Protein AF-A0A821Z6J6-F1 (afdb_monomer_lite)

pLDDT: mean 94.19, std 6.42, range [54.16, 97.69]

Secondary structure (DSSP, 8-state):
-HHHHHHHTT--TT-B-TTS-BHHHHHHHTT-HHHHHHHHHTT--TTPPPTTT---HHHHHHHH-

Structure (mmCIF, N/CA/C/O backbone):
data_AF-A0A821Z6J6-F1
#
_entry.id   AF-A0A821Z6J6-F1
#
loop_
_atom_site.group_PDB
_atom_site.id
_atom_site.type_symbol
_atom_site.label_atom_id
_atom_site.label_alt_id
_atom_site.label_comp_id
_atom_site.label_asym_id
_atom_site.label_entity_id
_atom_site.label_seq_id
_atom_site.pdbx_PDB_ins_code
_atom_site.Cartn_x
_atom_site.Cartn_y
_atom_site.Cartn_z
_atom_site.occupancy
_atom_site.B_iso_or_equiv
_atom_site.auth_seq_id
_atom_site.auth_comp_id
_atom_site.auth_asym_id
_atom_site.auth_atom_id
_atom_site.pdbx_PDB_model_num
ATOM 1 N N . GLU A 1 1 ? -14.927 2.922 -1.333 1.00 76.81 1 GLU A N 1
ATOM 2 C CA . GLU A 1 1 ? -15.959 2.047 -0.736 1.00 76.81 1 GLU A CA 1
ATOM 3 C C . GLU A 1 1 ? -15.537 0.579 -0.726 1.00 76.81 1 GLU A C 1
ATOM 5 O O . GLU A 1 1 ? -15.404 0.011 0.349 1.00 76.81 1 GLU A O 1
ATOM 10 N N . LEU A 1 2 ? -15.194 -0.004 -1.881 1.00 92.81 2 LEU A N 1
ATOM 11 C CA . LEU A 1 2 ? -14.827 -1.425 -1.983 1.00 92.81 2 LEU A CA 1
ATOM 12 C C . LEU A 1 2 ? -13.599 -1.834 -1.141 1.00 92.81 2 LEU A C 1
ATOM 14 O O . LEU A 1 2 ? -13.608 -2.889 -0.519 1.00 92.81 2 LEU A O 1
ATOM 18 N N . VAL A 1 3 ? -12.574 -0.974 -1.052 1.00 93.31 3 VAL A N 1
ATOM 19 C CA . VAL A 1 3 ? -11.383 -1.220 -0.210 1.00 93.31 3 VAL A CA 1
ATOM 20 C C . VAL A 1 3 ? -11.761 -1.412 1.262 1.00 93.31 3 VAL A C 1
ATOM 22 O O . VAL A 1 3 ? -11.286 -2.345 1.898 1.00 93.31 3 VAL A O 1
ATOM 25 N N . LEU A 1 4 ? -12.660 -0.577 1.794 1.00 93.69 4 LEU A N 1
ATOM 26 C CA . LEU A 1 4 ? -13.098 -0.677 3.189 1.00 93.69 4 LEU A CA 1
ATOM 27 C C . LEU A 1 4 ? -13.875 -1.964 3.446 1.00 93.69 4 LEU A C 1
ATOM 29 O O . LEU A 1 4 ? -13.641 -2.616 4.457 1.00 93.69 4 LEU A O 1
ATOM 33 N N . LEU A 1 5 ? -14.747 -2.355 2.514 1.00 96.56 5 LEU A N 1
ATOM 34 C CA . LEU A 1 5 ? -15.479 -3.616 2.606 1.00 96.56 5 LEU A CA 1
ATOM 35 C C . LEU A 1 5 ? -14.521 -4.815 2.687 1.00 96.56 5 LEU A C 1
ATOM 37 O O . LEU A 1 5 ? -14.732 -5.711 3.498 1.00 96.56 5 LEU A O 1
ATOM 41 N N . LEU A 1 6 ? -13.460 -4.829 1.875 1.00 96.69 6 LEU A N 1
ATOM 42 C CA . LEU A 1 6 ? -12.467 -5.907 1.891 1.00 96.69 6 LEU A CA 1
ATOM 43 C C . LEU A 1 6 ? -11.669 -5.928 3.202 1.00 96.69 6 LEU A C 1
ATOM 45 O O . LEU A 1 6 ? -11.499 -6.993 3.795 1.00 96.69 6 LEU A O 1
ATOM 49 N N . LEU A 1 7 ? -11.240 -4.763 3.694 1.00 94.06 7 LEU A N 1
ATOM 50 C CA . LEU A 1 7 ? -10.531 -4.648 4.973 1.00 94.06 7 LEU A CA 1
ATOM 51 C C . LEU A 1 7 ? -11.401 -5.119 6.151 1.00 94.06 7 LEU A C 1
ATOM 53 O O . LEU A 1 7 ? -10.935 -5.879 6.996 1.00 94.06 7 LEU A O 1
ATOM 57 N N . GLN A 1 8 ? -12.691 -4.767 6.15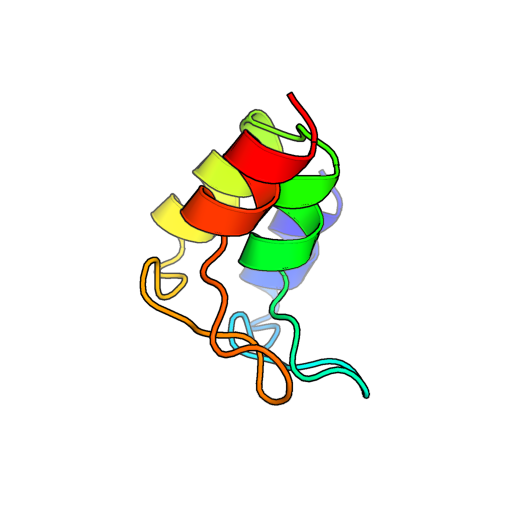9 1.00 95.31 8 GLN A N 1
ATOM 58 C CA . GLN A 1 8 ? -13.663 -5.234 7.159 1.00 95.31 8 GLN A CA 1
ATOM 59 C C . GLN A 1 8 ? -13.899 -6.749 7.127 1.00 95.31 8 GLN A C 1
ATOM 61 O O . GLN A 1 8 ? -14.346 -7.322 8.115 1.00 95.31 8 GLN A O 1
ATOM 66 N N . ARG A 1 9 ? -13.611 -7.409 6.002 1.00 96.88 9 ARG A N 1
ATOM 67 C CA . ARG A 1 9 ? -13.701 -8.867 5.843 1.00 96.88 9 ARG A CA 1
ATOM 68 C C . ARG A 1 9 ? -12.370 -9.575 6.102 1.00 96.88 9 ARG A C 1
ATOM 70 O O . ARG A 1 9 ? -12.196 -10.704 5.655 1.00 96.88 9 ARG A O 1
ATOM 77 N N . ASN A 1 10 ? -11.447 -8.924 6.815 1.00 93.12 10 ASN A N 1
ATOM 78 C CA . ASN A 1 10 ? -10.128 -9.456 7.162 1.00 93.12 10 ASN A CA 1
ATOM 79 C C . ASN A 1 10 ? -9.294 -9.851 5.930 1.00 93.12 10 ASN A C 1
ATOM 81 O O . ASN A 1 10 ? -8.528 -10.816 5.980 1.00 93.12 10 ASN A O 1
ATOM 85 N N . ALA A 1 11 ? -9.429 -9.116 4.819 1.00 96.25 11 ALA A N 1
ATOM 86 C CA . ALA A 1 11 ? -8.516 -9.274 3.694 1.00 96.25 11 ALA A CA 1
ATOM 87 C C . ALA A 1 11 ? -7.065 -9.074 4.161 1.00 96.25 11 ALA A C 1
ATOM 89 O O . ALA A 1 11 ? -6.775 -8.183 4.962 1.00 96.25 11 ALA A O 1
ATOM 90 N N . ASN A 1 12 ? -6.149 -9.899 3.652 1.00 96.62 12 ASN A N 1
ATOM 91 C CA . ASN A 1 12 ? -4.737 -9.789 3.996 1.00 96.62 12 ASN A CA 1
ATOM 92 C C . ASN A 1 12 ? -4.146 -8.501 3.399 1.00 96.62 12 ASN A C 1
ATOM 94 O O . ASN A 1 12 ? -3.857 -8.440 2.204 1.00 96.62 12 ASN A O 1
ATOM 98 N N . ILE A 1 13 ? -3.963 -7.488 4.246 1.00 96.12 13 ILE A N 1
ATOM 99 C CA . ILE A 1 13 ? -3.467 -6.165 3.855 1.00 96.12 13 ILE A CA 1
ATOM 100 C C . ILE A 1 13 ? -2.024 -6.201 3.322 1.00 96.12 13 ILE A C 1
ATOM 102 O O . ILE A 1 13 ? -1.683 -5.436 2.419 1.00 96.12 13 ILE A O 1
ATOM 106 N N . GLU A 1 14 ? -1.232 -7.166 3.797 1.00 96.62 14 GLU A N 1
ATOM 107 C CA . GLU A 1 14 ? 0.168 -7.398 3.421 1.00 96.62 14 GLU A CA 1
ATOM 108 C C . GLU A 1 14 ? 0.325 -8.429 2.296 1.00 96.62 14 GLU A C 1
ATOM 110 O O . GLU A 1 14 ? 1.433 -8.894 2.015 1.00 96.62 14 GLU A O 1
ATOM 115 N N . HIS A 1 15 ? -0.774 -8.816 1.639 1.00 97.19 15 HIS A N 1
ATOM 116 C CA . HIS A 1 15 ? -0.690 -9.672 0.464 1.00 97.19 15 HIS A CA 1
ATOM 117 C C . HIS A 1 15 ? 0.173 -9.016 -0.618 1.00 97.19 15 HIS A C 1
ATOM 119 O O . HIS A 1 15 ? 0.106 -7.807 -0.849 1.00 97.19 15 HIS A O 1
ATOM 125 N N . ARG A 1 16 ? 0.967 -9.846 -1.294 1.00 96.06 16 ARG A N 1
ATOM 126 C CA . ARG A 1 16 ? 1.898 -9.442 -2.341 1.00 96.06 16 ARG A CA 1
ATOM 127 C C . ARG A 1 16 ? 1.490 -10.062 -3.664 1.00 96.06 16 ARG A C 1
ATOM 129 O O . ARG A 1 16 ? 1.217 -11.259 -3.732 1.00 96.06 16 ARG A O 1
ATOM 136 N N . ASP A 1 17 ? 1.477 -9.246 -4.712 1.00 94.88 17 ASP A N 1
ATOM 137 C CA . ASP A 1 17 ? 1.287 -9.737 -6.072 1.00 94.88 17 ASP A CA 1
ATOM 138 C C . ASP A 1 17 ? 2.527 -10.504 -6.581 1.00 94.88 17 ASP A C 1
ATOM 140 O O . ASP A 1 17 ? 3.540 -10.642 -5.895 1.00 94.88 17 ASP A O 1
ATOM 144 N N . LYS A 1 18 ? 2.486 -10.975 -7.834 1.00 93.81 18 LYS A N 1
ATOM 145 C CA . LYS A 1 18 ? 3.607 -11.708 -8.457 1.00 93.81 18 LYS A CA 1
ATOM 146 C C . LYS A 1 18 ? 4.910 -10.903 -8.566 1.00 93.81 18 LYS A C 1
ATOM 148 O O . LYS A 1 18 ? 5.956 -11.489 -8.826 1.00 93.81 18 LYS A O 1
ATOM 153 N N . LYS A 1 19 ? 4.854 -9.574 -8.456 1.00 89.94 19 LYS A N 1
ATOM 154 C CA . LYS A 1 19 ? 6.017 -8.675 -8.488 1.00 89.94 19 LYS A CA 1
ATOM 155 C C . LYS A 1 19 ? 6.483 -8.299 -7.076 1.00 89.94 19 LYS A C 1
ATOM 157 O O . LYS A 1 19 ? 7.468 -7.571 -6.936 1.00 89.94 19 LYS A O 1
ATOM 162 N N . GLY A 1 20 ? 5.804 -8.800 -6.046 1.00 95.81 20 GLY A N 1
ATOM 163 C CA . GLY A 1 20 ? 6.083 -8.498 -4.653 1.00 95.81 20 GLY A CA 1
ATOM 164 C C . GLY A 1 20 ? 5.493 -7.169 -4.186 1.00 95.81 20 GLY A C 1
ATOM 165 O O . GLY A 1 20 ? 5.945 -6.655 -3.166 1.00 95.81 20 GLY A O 1
ATOM 166 N N . PHE A 1 21 ? 4.549 -6.574 -4.920 1.00 96.69 21 PHE A N 1
ATOM 167 C CA . PHE A 1 21 ? 3.911 -5.321 -4.524 1.00 96.69 21 PHE A CA 1
ATOM 168 C C . PHE A 1 21 ? 2.745 -5.573 -3.574 1.00 96.69 21 PHE A C 1
ATOM 170 O O . PHE A 1 21 ? 1.890 -6.420 -3.834 1.00 96.69 21 PHE A O 1
ATOM 177 N N . THR A 1 22 ? 2.709 -4.806 -2.486 1.00 97.62 22 THR A N 1
ATOM 178 C CA . THR A 1 22 ? 1.570 -4.760 -1.570 1.00 97.62 22 THR A CA 1
ATOM 179 C C . THR A 1 22 ? 0.483 -3.831 -2.099 1.00 97.62 22 THR A C 1
ATOM 181 O O . THR A 1 22 ? 0.718 -2.985 -2.969 1.00 97.62 22 THR A O 1
ATOM 184 N N . SER A 1 23 ? -0.710 -3.934 -1.514 1.00 96.94 23 SER A N 1
ATOM 185 C CA . SER A 1 23 ? -1.825 -3.016 -1.777 1.00 96.94 23 SER A CA 1
ATOM 186 C C . SER A 1 23 ? -1.425 -1.544 -1.594 1.00 96.94 23 SER A C 1
ATOM 188 O O . SER A 1 23 ? -1.860 -0.686 -2.362 1.00 96.94 23 SER A O 1
ATOM 190 N N . LEU A 1 24 ? -0.566 -1.257 -0.606 1.00 97.69 24 LEU A N 1
ATOM 191 C CA . LEU A 1 24 ? -0.065 0.089 -0.320 1.00 97.69 24 LEU A CA 1
ATOM 192 C C . LEU A 1 24 ? 0.840 0.611 -1.441 1.00 97.69 24 LEU A C 1
ATOM 194 O O . LEU A 1 24 ? 0.655 1.740 -1.891 1.00 97.69 24 LEU A O 1
ATOM 198 N N . ILE A 1 25 ? 1.772 -0.220 -1.924 1.00 96.88 25 ILE A N 1
ATOM 199 C CA . ILE A 1 25 ? 2.664 0.131 -3.037 1.00 96.88 25 ILE A CA 1
ATOM 200 C C . ILE A 1 25 ? 1.844 0.467 -4.287 1.00 96.88 25 ILE A C 1
ATOM 202 O O . ILE A 1 25 ? 2.032 1.527 -4.878 1.00 96.88 25 ILE A O 1
ATOM 206 N N . LEU A 1 26 ? 0.889 -0.393 -4.652 1.00 95.88 26 LEU A N 1
ATOM 207 C CA . LEU A 1 26 ? 0.048 -0.191 -5.835 1.00 95.88 26 LEU A CA 1
ATOM 208 C C . LEU A 1 26 ? -0.774 1.105 -5.747 1.00 95.88 26 LEU A C 1
ATOM 210 O O . LEU A 1 26 ? -0.845 1.857 -6.718 1.00 95.88 26 LEU A O 1
ATOM 214 N N . ALA A 1 27 ? -1.370 1.390 -4.584 1.00 96.00 27 ALA A N 1
ATOM 215 C CA . ALA A 1 27 ? -2.147 2.609 -4.370 1.00 96.00 27 ALA A CA 1
ATOM 216 C C . ALA A 1 27 ? -1.280 3.878 -4.428 1.00 96.00 27 ALA A C 1
ATOM 218 O O . ALA A 1 27 ? -1.718 4.885 -4.988 1.00 96.00 27 ALA A O 1
ATOM 219 N N . ALA A 1 28 ? -0.061 3.826 -3.884 1.00 96.12 28 ALA A N 1
ATOM 220 C CA . ALA A 1 28 ? 0.882 4.939 -3.906 1.00 96.12 28 ALA A CA 1
ATOM 221 C C . ALA A 1 28 ? 1.389 5.231 -5.326 1.00 96.12 28 ALA A C 1
ATOM 223 O O . ALA A 1 28 ? 1.335 6.377 -5.762 1.00 96.12 28 AL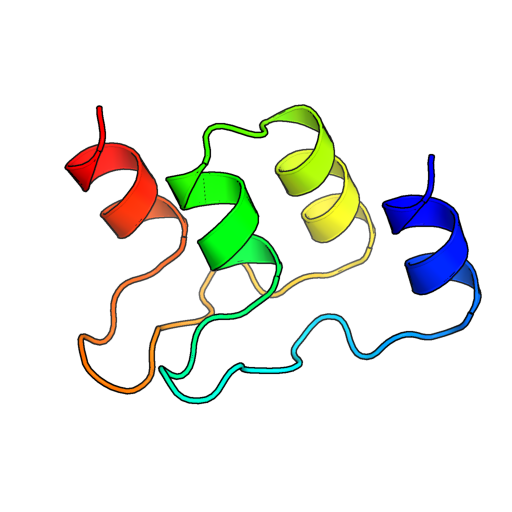A A O 1
ATOM 224 N N . THR A 1 29 ? 1.774 4.201 -6.090 1.00 94.56 29 THR A N 1
ATOM 225 C CA . THR A 1 29 ? 2.181 4.350 -7.500 1.00 94.56 29 THR A CA 1
ATOM 226 C C . THR A 1 29 ? 1.057 4.911 -8.377 1.00 94.56 29 THR A C 1
ATOM 228 O O . THR A 1 29 ? 1.322 5.653 -9.315 1.00 94.56 29 THR A O 1
ATOM 231 N N . ALA A 1 30 ? -0.205 4.592 -8.072 1.00 94.38 30 ALA A N 1
ATOM 232 C CA . ALA A 1 30 ? -1.368 5.129 -8.781 1.00 94.38 30 ALA A CA 1
ATOM 233 C C . ALA A 1 30 ? -1.814 6.530 -8.299 1.00 94.38 30 ALA A C 1
ATOM 235 O O . ALA A 1 30 ? -2.801 7.065 -8.806 1.00 94.38 30 ALA A O 1
ATOM 236 N N . GLY A 1 31 ? -1.149 7.118 -7.295 1.00 94.56 31 GLY A N 1
ATOM 237 C CA . GLY A 1 31 ? -1.512 8.424 -6.732 1.00 94.56 31 GLY A CA 1
ATOM 238 C C . GLY A 1 31 ? -2.837 8.435 -5.956 1.00 94.56 31 GLY A C 1
ATOM 239 O O . GLY A 1 31 ? -3.448 9.486 -5.761 1.00 94.56 31 GLY A O 1
ATOM 240 N N . HIS A 1 32 ? -3.333 7.279 -5.510 1.00 95.56 32 HIS A N 1
ATOM 241 C CA . HIS A 1 32 ? -4.620 7.157 -4.821 1.00 95.56 32 HIS A CA 1
ATOM 242 C C . HIS A 1 32 ? -4.509 7.487 -3.326 1.00 95.56 32 HIS A C 1
ATOM 244 O O . HIS A 1 32 ? -4.675 6.617 -2.467 1.00 95.56 32 HIS A O 1
ATOM 250 N N . ALA A 1 33 ? -4.275 8.763 -3.006 1.00 95.31 33 ALA A N 1
ATOM 251 C CA . ALA A 1 33 ? -4.033 9.246 -1.641 1.00 95.31 33 ALA A CA 1
ATOM 252 C C . ALA A 1 33 ? -5.092 8.788 -0.617 1.00 95.31 33 ALA A C 1
ATOM 254 O O . ALA A 1 33 ? -4.747 8.352 0.479 1.00 95.31 33 ALA A O 1
ATOM 255 N N . SER A 1 34 ? -6.381 8.804 -0.976 1.00 96.56 34 SER A N 1
ATOM 256 C CA . SER A 1 34 ? -7.454 8.353 -0.075 1.00 96.56 34 SER A CA 1
ATOM 257 C C . SER A 1 34 ? -7.380 6.857 0.246 1.00 96.56 34 SER A C 1
ATOM 259 O O . SER A 1 34 ? -7.715 6.451 1.355 1.00 96.56 34 SER A O 1
ATOM 261 N N . ILE A 1 35 ? -6.945 6.023 -0.705 1.00 96.75 35 ILE A N 1
ATOM 262 C CA . ILE A 1 35 ? -6.775 4.579 -0.489 1.00 96.75 35 ILE A CA 1
ATOM 263 C C . ILE A 1 35 ? -5.524 4.321 0.352 1.00 96.75 35 ILE A C 1
ATOM 265 O O . ILE A 1 35 ? -5.590 3.524 1.283 1.00 96.75 35 ILE A O 1
ATOM 269 N N . VAL A 1 36 ? -4.425 5.029 0.072 1.00 96.69 36 VAL A N 1
ATOM 270 C CA . VAL A 1 36 ? -3.193 4.982 0.877 1.00 96.69 36 VAL A CA 1
ATOM 271 C C . VAL A 1 36 ? -3.505 5.294 2.339 1.00 96.69 36 VAL A C 1
ATOM 273 O O . VAL A 1 36 ? -3.165 4.501 3.213 1.00 96.69 36 VAL A O 1
ATOM 276 N N . LEU A 1 37 ? -4.241 6.380 2.601 1.00 96.75 37 LEU A N 1
ATOM 277 C CA . LEU A 1 37 ? -4.653 6.748 3.955 1.00 96.75 37 LEU A CA 1
ATOM 278 C C . LEU A 1 37 ? -5.460 5.628 4.624 1.00 96.75 37 LEU A C 1
ATOM 280 O O . LEU A 1 37 ? -5.134 5.222 5.734 1.00 96.75 37 LEU A O 1
ATOM 284 N N . ARG A 1 38 ? -6.464 5.068 3.934 1.00 96.69 38 ARG A N 1
ATOM 285 C CA . ARG A 1 38 ? -7.275 3.971 4.487 1.00 96.69 38 ARG A CA 1
ATOM 286 C C . ARG A 1 38 ? -6.462 2.722 4.811 1.00 96.69 38 ARG A C 1
ATOM 288 O O . ARG A 1 38 ? -6.740 2.085 5.822 1.00 96.69 38 ARG A O 1
ATOM 295 N N . LEU A 1 39 ? -5.494 2.359 3.973 1.00 96.94 39 LEU A N 1
ATOM 296 C CA . LEU A 1 39 ? -4.627 1.204 4.215 1.00 96.94 39 LEU A CA 1
ATOM 297 C C . LEU A 1 39 ? -3.726 1.435 5.436 1.00 96.94 39 LEU A C 1
ATOM 299 O O . LEU A 1 39 ? -3.620 0.552 6.283 1.00 96.94 39 LEU A O 1
ATOM 303 N N . ILE A 1 40 ? -3.148 2.632 5.573 1.00 96.56 40 ILE A N 1
ATOM 304 C CA . ILE A 1 40 ? -2.326 3.008 6.735 1.00 96.56 40 ILE A CA 1
ATOM 305 C C . ILE A 1 40 ? -3.162 2.993 8.023 1.00 96.56 40 ILE A C 1
ATOM 307 O O . ILE A 1 40 ? -2.738 2.410 9.017 1.00 96.56 40 ILE A O 1
ATOM 311 N N . GLU A 1 41 ? -4.380 3.546 7.999 1.00 96.19 41 GLU A N 1
ATOM 312 C CA . GLU A 1 41 ? -5.319 3.513 9.135 1.00 96.19 41 GLU A CA 1
ATOM 313 C C . GLU A 1 41 ? -5.657 2.084 9.598 1.00 96.19 41 GLU A C 1
ATOM 315 O O . GLU A 1 41 ? -5.961 1.875 10.769 1.00 96.19 41 GLU A O 1
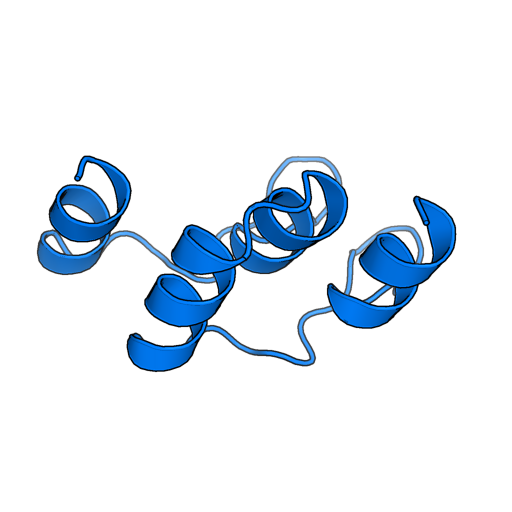ATOM 320 N N . HIS A 1 42 ? -5.601 1.099 8.694 1.00 96.06 42 HIS A N 1
ATOM 321 C CA . HIS A 1 42 ? -5.865 -0.314 8.993 1.00 96.06 42 HIS A CA 1
ATOM 322 C C . HIS A 1 42 ? -4.585 -1.126 9.258 1.00 96.06 42 HIS A C 1
ATOM 324 O O . HIS A 1 42 ? -4.642 -2.354 9.309 1.00 96.06 42 HIS A O 1
ATOM 330 N N . GLY A 1 43 ? -3.443 -0.460 9.454 1.00 95.88 43 GLY A N 1
ATOM 331 C CA . GLY A 1 43 ? -2.197 -1.096 9.880 1.00 95.88 43 GLY A CA 1
ATOM 332 C C . GLY A 1 43 ? -1.339 -1.668 8.753 1.00 95.88 43 GLY A C 1
ATOM 333 O O . GLY A 1 43 ? -0.540 -2.563 9.016 1.00 95.88 43 GLY A O 1
ATOM 334 N N . ALA A 1 44 ? -1.485 -1.175 7.517 1.00 97.56 44 ALA A N 1
ATOM 335 C CA . ALA A 1 44 ? -0.563 -1.533 6.441 1.00 97.56 44 ALA A CA 1
ATOM 336 C C . ALA A 1 44 ? 0.878 -1.143 6.806 1.00 97.56 44 ALA A C 1
ATOM 338 O O . ALA A 1 44 ? 1.129 -0.042 7.305 1.00 97.56 44 ALA A O 1
ATOM 339 N N . ASN A 1 45 ? 1.837 -2.016 6.510 1.00 97.69 45 ASN A N 1
ATOM 340 C CA . ASN A 1 45 ? 3.248 -1.745 6.732 1.00 97.69 45 ASN A CA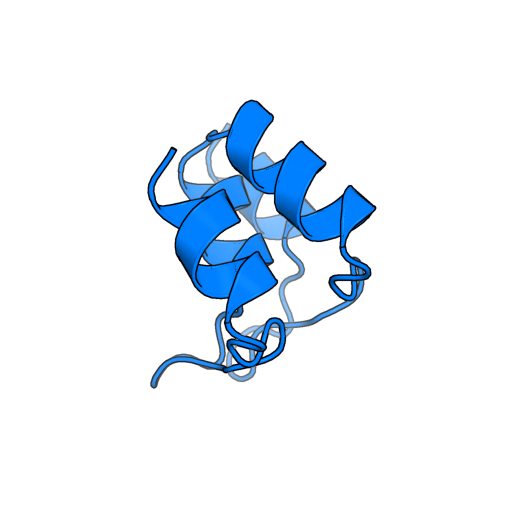 1
ATOM 341 C C . ASN A 1 45 ? 3.767 -0.714 5.717 1.00 97.69 45 ASN A C 1
ATOM 343 O O . ASN A 1 45 ? 3.962 -1.016 4.538 1.00 97.69 45 ASN A O 1
ATOM 347 N N . ILE A 1 46 ? 4.040 0.498 6.200 1.00 97.12 46 ILE A N 1
ATOM 348 C CA . ILE A 1 46 ? 4.559 1.607 5.386 1.00 97.12 46 ILE A CA 1
ATOM 349 C C . ILE A 1 46 ? 5.952 1.331 4.803 1.00 97.12 46 ILE A C 1
ATOM 351 O O . ILE A 1 46 ? 6.264 1.809 3.714 1.00 97.12 46 ILE A O 1
ATOM 355 N N . GLU A 1 47 ? 6.749 0.500 5.481 1.00 97.38 47 GLU A N 1
ATOM 356 C CA . GLU A 1 47 ? 8.104 0.112 5.072 1.00 97.38 47 GLU A CA 1
ATOM 357 C C . GLU A 1 47 ? 8.117 -1.182 4.244 1.00 97.38 47 GLU A C 1
ATOM 359 O O . GLU A 1 47 ? 9.173 -1.767 3.993 1.00 97.38 47 GLU A O 1
ATOM 364 N N . ALA A 1 48 ? 6.950 -1.675 3.813 1.00 97.06 48 ALA A N 1
ATOM 365 C CA . ALA A 1 48 ? 6.892 -2.833 2.936 1.00 97.06 48 ALA A CA 1
ATOM 366 C C . ALA A 1 48 ? 7.632 -2.543 1.623 1.00 97.06 48 ALA A C 1
ATOM 368 O O . ALA A 1 48 ? 7.319 -1.600 0.896 1.00 97.06 48 ALA A O 1
ATOM 369 N N . GLN A 1 49 ? 8.599 -3.402 1.313 1.00 96.56 49 GLN A N 1
ATOM 370 C CA . GLN A 1 49 ? 9.403 -3.303 0.101 1.00 96.56 49 GLN A CA 1
ATOM 371 C C . GLN A 1 49 ? 8.920 -4.266 -0.978 1.00 96.56 49 GLN A C 1
ATOM 373 O O . GLN A 1 49 ? 8.563 -5.407 -0.668 1.00 96.56 49 GLN A O 1
ATOM 378 N N . SER A 1 50 ? 9.002 -3.858 -2.242 1.00 94.31 50 SER A N 1
ATOM 379 C CA . SER A 1 50 ? 8.872 -4.761 -3.382 1.00 94.31 50 SER A CA 1
ATOM 380 C C . SER A 1 50 ? 9.928 -5.863 -3.313 1.00 94.31 50 SER A C 1
ATOM 382 O O . SER A 1 50 ? 11.042 -5.665 -2.823 1.00 94.31 50 SER A O 1
ATOM 384 N N . GLU A 1 51 ? 9.614 -7.053 -3.814 1.00 93.00 51 GLU A N 1
ATOM 385 C CA . GLU A 1 51 ? 10.578 -8.154 -3.735 1.00 93.00 51 GLU A CA 1
ATOM 386 C C . GLU A 1 51 ? 11.762 -7.951 -4.675 1.00 93.00 51 GLU A C 1
ATOM 388 O O . GLU A 1 51 ? 12.904 -8.204 -4.279 1.00 93.00 51 GLU A O 1
ATOM 393 N N . ARG A 1 52 ? 11.481 -7.468 -5.891 1.00 90.06 52 ARG A N 1
ATOM 394 C CA . ARG A 1 52 ? 12.451 -7.385 -6.987 1.00 90.06 52 ARG A CA 1
ATOM 395 C C . ARG A 1 52 ? 13.385 -6.185 -6.881 1.00 90.06 52 ARG A C 1
ATOM 397 O O . ARG A 1 52 ? 14.571 -6.332 -7.145 1.00 90.06 52 ARG A O 1
ATOM 404 N N . THR A 1 53 ? 12.853 -5.009 -6.559 1.00 93.19 53 THR A N 1
ATOM 405 C CA . THR A 1 53 ? 13.616 -3.748 -6.580 1.00 93.19 53 THR A CA 1
ATOM 406 C C . THR A 1 53 ? 13.875 -3.182 -5.191 1.00 93.19 53 THR A C 1
ATOM 408 O O . THR A 1 53 ? 14.653 -2.247 -5.066 1.00 93.19 53 THR A O 1
ATOM 411 N N . LYS A 1 54 ? 13.280 -3.775 -4.147 1.00 95.44 54 LYS A N 1
ATOM 412 C CA . LYS A 1 54 ? 13.340 -3.292 -2.757 1.00 95.44 54 LYS A CA 1
ATOM 413 C C . LYS A 1 54 ? 12.753 -1.894 -2.557 1.00 95.44 54 LYS A C 1
ATOM 415 O O . LYS A 1 54 ? 12.998 -1.260 -1.537 1.00 95.44 54 LYS A O 1
ATOM 420 N N . ASP A 1 55 ? 11.932 -1.450 -3.500 1.00 95.12 55 ASP A N 1
ATOM 421 C CA . ASP A 1 55 ? 11.267 -0.157 -3.434 1.00 95.12 55 ASP A CA 1
ATOM 422 C C . ASP A 1 55 ? 10.127 -0.146 -2.419 1.00 95.12 55 ASP A C 1
ATOM 424 O O . ASP A 1 55 ? 9.372 -1.115 -2.325 1.00 95.12 55 ASP A O 1
ATOM 428 N N . THR A 1 56 ? 9.953 0.971 -1.720 1.00 96.81 56 THR A N 1
ATOM 429 C CA . THR A 1 56 ? 8.804 1.207 -0.842 1.00 96.81 56 THR A CA 1
ATOM 430 C C . THR A 1 56 ? 7.680 1.910 -1.599 1.00 96.81 56 THR A C 1
ATOM 432 O O . THR A 1 56 ? 7.850 2.395 -2.722 1.00 96.81 56 THR A O 1
ATOM 435 N N . ALA A 1 57 ? 6.508 2.006 -0.966 1.00 96.25 57 ALA A N 1
ATOM 436 C CA . ALA A 1 57 ? 5.407 2.806 -1.496 1.00 96.25 57 ALA A CA 1
ATOM 437 C C . A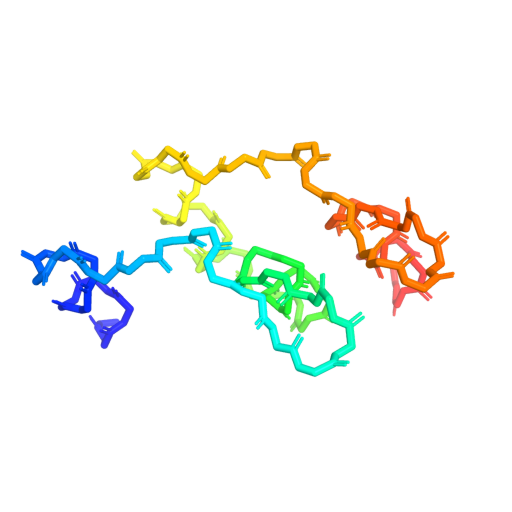LA A 1 57 ? 5.835 4.266 -1.744 1.00 96.25 57 ALA A C 1
ATOM 439 O O . ALA A 1 57 ? 5.451 4.855 -2.754 1.00 96.25 57 ALA A O 1
ATOM 440 N N . LEU A 1 58 ? 6.677 4.821 -0.864 1.00 96.25 58 LEU A N 1
ATOM 441 C CA . LEU A 1 58 ? 7.196 6.181 -0.990 1.00 96.25 58 LEU A CA 1
ATOM 442 C C . LEU A 1 58 ? 8.160 6.330 -2.175 1.00 96.25 58 LEU A C 1
ATOM 444 O O . LEU A 1 58 ? 7.981 7.246 -2.974 1.00 96.25 58 LEU A O 1
ATOM 448 N N . SER A 1 59 ? 9.147 5.435 -2.329 1.00 95.50 59 SER A N 1
ATOM 449 C CA . SER A 1 59 ? 10.124 5.562 -3.423 1.00 95.50 59 SER A CA 1
ATOM 450 C C . SER A 1 59 ? 9.466 5.442 -4.802 1.00 95.50 59 SER A C 1
ATOM 452 O O . SER A 1 59 ? 9.820 6.185 -5.717 1.00 95.50 59 SER A O 1
ATOM 454 N N . LEU A 1 60 ? 8.453 4.578 -4.944 1.00 93.50 60 LEU A N 1
ATOM 455 C CA . LEU A 1 60 ? 7.704 4.436 -6.198 1.00 93.50 60 LEU A CA 1
ATOM 456 C C . LEU A 1 60 ? 6.738 5.586 -6.464 1.00 93.50 60 LEU A C 1
ATOM 458 O O . LEU A 1 60 ? 6.554 5.933 -7.628 1.00 93.50 60 LEU A O 1
ATOM 462 N N . ALA A 1 61 ? 6.137 6.181 -5.428 1.00 94.38 61 ALA A N 1
ATOM 463 C CA . ALA A 1 61 ? 5.323 7.382 -5.599 1.00 94.38 61 ALA A CA 1
ATOM 464 C C . ALA A 1 61 ? 6.174 8.522 -6.177 1.00 94.38 61 ALA A C 1
ATOM 466 O O . ALA A 1 61 ? 5.832 9.060 -7.224 1.00 94.38 61 ALA A O 1
ATOM 467 N N . CYS A 1 62 ? 7.346 8.783 -5.584 1.00 93.62 62 CYS A N 1
ATOM 468 C CA . CYS A 1 62 ? 8.274 9.813 -6.059 1.00 93.62 62 CYS A CA 1
ATOM 469 C C . CYS A 1 62 ? 8.869 9.518 -7.446 1.00 93.62 62 CYS A C 1
ATOM 471 O O . CYS A 1 62 ? 9.242 10.439 -8.164 1.00 93.62 62 CYS A O 1
ATOM 473 N N . SER A 1 63 ? 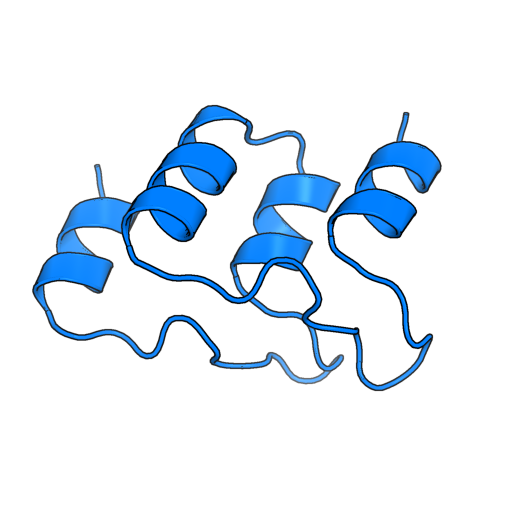8.984 8.245 -7.842 1.00 89.06 63 SER A N 1
ATOM 474 C CA . SER A 1 63 ? 9.458 7.890 -9.187 1.00 89.06 63 SER A CA 1
ATOM 475 C C . SER A 1 63 ? 8.425 8.179 -10.282 1.00 89.06 63 SER A C 1
ATOM 477 O O . SER A 1 63 ? 8.810 8.289 -11.447 1.00 89.06 63 SER A O 1
ATOM 479 N N . GLY A 1 64 ? 7.135 8.229 -9.940 1.00 72.69 64 GLY A N 1
ATOM 480 C CA . GLY A 1 64 ? 6.039 8.504 -10.872 1.00 72.69 64 GLY A CA 1
ATOM 481 C C . GLY A 1 64 ? 5.640 9.982 -10.960 1.00 72.69 64 GLY A C 1
ATOM 482 O O . GLY A 1 64 ? 4.941 10.343 -11.908 1.00 72.69 64 GLY A O 1
ATOM 483 N N . GLY A 1 65 ? 6.081 10.814 -10.006 1.00 54.16 65 GLY A N 1
ATOM 484 C CA . GLY A 1 65 ? 5.792 12.249 -9.905 1.00 54.16 65 GLY A CA 1
ATOM 485 C C . GLY A 1 65 ? 6.159 12.826 -8.544 1.00 54.16 65 GLY A C 1
ATOM 486 O O . GLY A 1 65 ? 5.643 12.304 -7.532 1.00 54.16 65 GLY A O 1
#

Radius of gyration: 11.18 Å; chains: 1; bounding box: 30×24×21 Å

Organism: NCBI:txid392032

Foldseek 3Di:
DVLVVCVVVVNDQCDADPQGDGPLLVCLLVVVVVSNVVSVVSPRDQCRAGPPPRDGSVNNNVVND

Sequence (65 aa):
ELVLLLLQRNANIEHRDKKGFTSLILAATAGHASIVLRLIEHGANIEAQSERTKDTALSLACSGG

InterPro domains:
  IPR002110 Ankyrin repeat [PF13857] (6-61)
  IPR002110 Ankyrin repeat [PS50088] (19-51)
  IPR002110 Ankyrin repeat [SM00248] (19-48)
  IPR036770 Ankyrin repeat-containing domain superfamily [G3DSA:1.25.40.20] (1-65)
  IPR036770 Ankyrin repeat-containing domain superfamily [SSF48403] (1-65)
  IPR051631 Ankyrin repeat and KH/SAM domain-containing protein [PTHR23206] (1-65)